Protein AF-A0A968CNK6-F1 (afdb_monomer)

Solvent-accessible surface area (backbone atoms only — not comparable to full-atom values): 4692 Å² total; per-residue (Å²): 113,71,69,62,55,51,51,54,51,51,52,52,53,50,51,51,52,48,51,51,51,58,69,68,55,87,65,82,76,69,64,37,80,35,58,57,61,68,53,52,52,53,56,46,63,72,46,44,64,67,32,57,78,67,78,50,87,83,88,83,89,72,70,95,80,65,69,67,40,80,38,56,94,124

Mean predicted aligned error: 7.32 Å

Sequence (74 aa):
MQLAEMAQATDRAAALARRLLTFSRQQEPSRRPTKLGPLTEEVLGLIRPMLSQRELALEMHVDDDLPEIRADPT

Structure (mmCIF, N/CA/C/O backbone):
data_AF-A0A968CNK6-F1
#
_entry.id   AF-A0A968CNK6-F1
#
loop_
_atom_site.group_PDB
_atom_site.id
_atom_site.type_symbol
_atom_site.label_atom_id
_atom_site.label_alt_id
_atom_site.label_comp_id
_atom_site.label_asym_id
_atom_site.label_entity_id
_atom_site.label_seq_id
_atom_site.pdbx_PDB_ins_code
_atom_site.Cartn_x
_atom_site.Cartn_y
_atom_site.Cartn_z
_atom_site.occupancy
_atom_site.B_iso_or_equiv
_atom_site.auth_seq_id
_atom_site.auth_comp_id
_atom_site.auth_asym_id
_atom_site.auth_atom_id
_atom_site.pdbx_PDB_model_num
ATOM 1 N N . MET A 1 1 ? -17.235 4.189 26.754 1.00 62.66 1 MET A N 1
ATOM 2 C CA . MET A 1 1 ? -16.851 5.402 25.996 1.00 62.66 1 MET A CA 1
ATOM 3 C C . MET A 1 1 ? -15.383 5.776 26.199 1.00 62.66 1 MET A C 1
ATOM 5 O O . MET A 1 1 ? -14.661 5.758 25.218 1.00 62.66 1 MET A O 1
ATOM 9 N N . GLN A 1 2 ? -14.902 5.997 27.431 1.00 76.88 2 GLN A N 1
ATOM 10 C CA . GLN A 1 2 ? -13.535 6.505 27.689 1.00 76.88 2 GLN A CA 1
ATOM 11 C C . GLN A 1 2 ? -12.378 5.634 27.150 1.00 76.88 2 GLN A C 1
ATOM 13 O O . GLN A 1 2 ? -11.413 6.170 26.618 1.00 76.88 2 GLN A O 1
ATOM 18 N N . LEU A 1 3 ? -12.471 4.299 27.221 1.00 87.50 3 LEU A N 1
ATOM 19 C CA . LEU A 1 3 ? -11.391 3.415 26.748 1.00 87.50 3 LEU A CA 1
ATOM 20 C C . LEU A 1 3 ? -11.171 3.502 25.223 1.00 87.50 3 LEU A C 1
ATOM 22 O O . LEU A 1 3 ? -10.036 3.471 24.757 1.00 87.50 3 LEU A O 1
ATOM 26 N N . ALA A 1 4 ? -12.253 3.655 24.451 1.00 89.88 4 ALA A N 1
ATOM 27 C CA . ALA A 1 4 ? -12.186 3.782 22.994 1.00 89.88 4 ALA A CA 1
ATOM 28 C C . ALA A 1 4 ? -11.570 5.125 22.569 1.00 89.88 4 ALA A C 1
ATOM 30 O O . ALA A 1 4 ? -10.775 5.175 21.633 1.00 89.88 4 ALA A O 1
ATOM 31 N N . GLU A 1 5 ? -11.884 6.204 23.289 1.00 90.38 5 GLU A N 1
ATOM 32 C CA . GLU A 1 5 ? -11.292 7.526 23.058 1.00 90.38 5 GLU A CA 1
ATOM 33 C C . GLU A 1 5 ? -9.794 7.542 23.381 1.00 90.38 5 GLU A C 1
ATOM 35 O O . GLU A 1 5 ? -9.003 8.088 22.608 1.00 90.38 5 GLU A O 1
ATOM 40 N N . MET A 1 6 ? -9.388 6.889 24.478 1.00 92.12 6 MET A N 1
ATOM 41 C CA . MET A 1 6 ? -7.975 6.725 24.828 1.00 92.12 6 MET A CA 1
ATOM 42 C C . MET A 1 6 ? -7.221 5.924 23.763 1.00 92.12 6 MET A C 1
ATOM 44 O O . MET A 1 6 ? -6.170 6.376 23.315 1.00 92.12 6 MET A O 1
ATOM 48 N N . ALA A 1 7 ? -7.778 4.797 23.303 1.00 93.44 7 ALA A N 1
ATOM 49 C CA . ALA A 1 7 ? -7.181 3.986 22.241 1.00 93.44 7 ALA A CA 1
ATOM 50 C C . ALA A 1 7 ? -6.995 4.791 20.941 1.00 93.44 7 ALA A C 1
ATOM 52 O O . ALA A 1 7 ? -5.915 4.808 20.347 1.00 93.44 7 ALA A O 1
ATOM 53 N N . GLN A 1 8 ? -8.016 5.550 20.541 1.00 93.69 8 GLN A N 1
ATOM 54 C CA . GLN A 1 8 ? -7.943 6.376 19.341 1.00 93.69 8 GLN A CA 1
ATOM 55 C C . GLN A 1 8 ? -6.908 7.507 19.476 1.00 93.69 8 GLN A C 1
ATOM 57 O O . GLN A 1 8 ? -6.216 7.845 18.513 1.00 93.69 8 GLN A O 1
ATOM 62 N N . ALA A 1 9 ? -6.782 8.108 20.663 1.00 92.06 9 ALA A N 1
ATOM 63 C CA . ALA A 1 9 ? -5.765 9.119 20.933 1.00 92.06 9 ALA A CA 1
ATOM 64 C C . ALA A 1 9 ? -4.346 8.535 20.866 1.00 92.06 9 ALA A C 1
ATOM 66 O O . ALA A 1 9 ? -3.468 9.147 20.249 1.00 92.06 9 ALA A O 1
ATOM 67 N N . THR A 1 10 ? -4.131 7.339 21.424 1.00 95.12 10 THR A N 1
ATOM 68 C CA . THR A 1 10 ? -2.841 6.644 21.341 1.00 95.12 10 THR A CA 1
ATOM 69 C C . THR A 1 10 ? -2.488 6.247 19.910 1.00 95.12 10 THR A C 1
ATOM 71 O O . THR A 1 10 ? -1.344 6.442 19.502 1.00 95.12 10 THR A O 1
ATOM 74 N N . ASP A 1 11 ? -3.460 5.800 19.108 1.00 95.06 11 ASP A N 1
ATOM 75 C CA . ASP A 1 11 ? -3.237 5.458 17.698 1.00 95.06 11 ASP A CA 1
ATOM 76 C C . ASP A 1 11 ? -2.786 6.667 16.880 1.00 95.06 11 ASP A C 1
ATOM 78 O O . ASP A 1 11 ? -1.836 6.577 16.096 1.00 95.06 11 ASP A O 1
ATOM 82 N N . ARG A 1 12 ? -3.415 7.829 17.098 1.00 93.19 12 ARG A N 1
ATOM 83 C CA . ARG A 1 12 ? -3.018 9.082 16.440 1.00 93.19 12 ARG A CA 1
ATOM 84 C C . ARG A 1 12 ? -1.610 9.515 16.839 1.00 93.19 12 ARG A C 1
ATOM 86 O O . ARG A 1 12 ? -0.820 9.867 15.963 1.00 93.19 12 ARG A O 1
ATOM 93 N N . ALA A 1 13 ? -1.282 9.473 18.131 1.00 94.06 13 ALA A N 1
ATOM 94 C CA . ALA A 1 13 ? 0.050 9.826 18.621 1.00 94.06 13 ALA A CA 1
ATOM 95 C C . ALA A 1 13 ? 1.128 8.900 18.034 1.00 94.06 13 ALA A C 1
ATOM 97 O O . ALA A 1 13 ? 2.146 9.367 17.523 1.00 94.06 13 ALA A O 1
ATOM 98 N N . ALA A 1 14 ? 0.867 7.592 18.020 1.00 94.19 14 ALA A N 1
ATOM 99 C CA . ALA A 1 14 ? 1.762 6.606 17.433 1.00 94.19 14 ALA A CA 1
ATOM 100 C C . ALA A 1 14 ? 1.915 6.798 15.914 1.00 94.19 14 ALA A C 1
ATOM 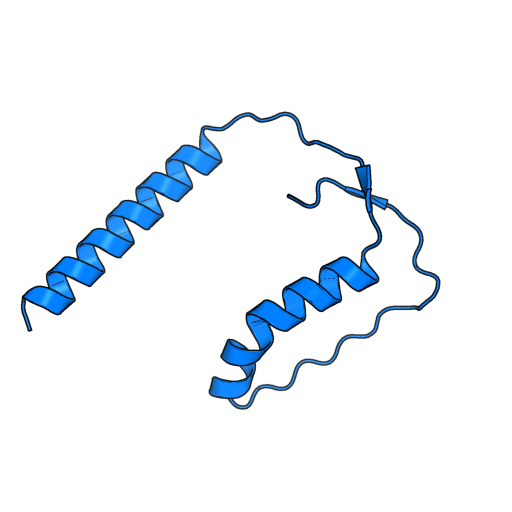102 O O . ALA A 1 14 ? 3.018 6.678 15.381 1.00 94.19 14 ALA A O 1
ATOM 103 N N . ALA A 1 15 ? 0.834 7.137 15.203 1.00 94.12 15 ALA A N 1
ATOM 104 C CA . ALA A 1 15 ? 0.886 7.454 13.779 1.00 94.12 15 ALA A CA 1
ATOM 105 C C . ALA A 1 15 ? 1.739 8.702 13.493 1.00 94.12 15 ALA A C 1
ATOM 107 O O . ALA A 1 15 ? 2.527 8.691 12.547 1.00 94.12 15 ALA A O 1
ATOM 108 N N . LEU A 1 16 ? 1.630 9.750 14.318 1.00 93.88 16 LEU A N 1
ATOM 109 C CA . LEU A 1 16 ? 2.453 10.955 14.189 1.00 93.88 16 LEU A CA 1
ATOM 110 C C . LEU A 1 16 ? 3.936 10.660 14.454 1.00 93.88 16 LEU A C 1
ATOM 112 O O . LEU A 1 16 ? 4.783 11.044 13.650 1.00 93.88 16 LEU A O 1
ATOM 116 N N . ALA A 1 17 ? 4.246 9.929 15.528 1.00 94.06 17 ALA A N 1
ATOM 117 C CA . ALA A 1 17 ? 5.613 9.524 15.849 1.00 94.06 17 ALA A CA 1
ATOM 118 C C . ALA A 1 17 ? 6.238 8.687 14.721 1.00 94.06 17 ALA A C 1
ATOM 120 O O . ALA A 1 17 ? 7.358 8.965 14.300 1.00 94.06 17 ALA A O 1
ATOM 121 N N . ARG A 1 18 ? 5.493 7.719 14.162 1.00 93.00 18 ARG A N 1
ATOM 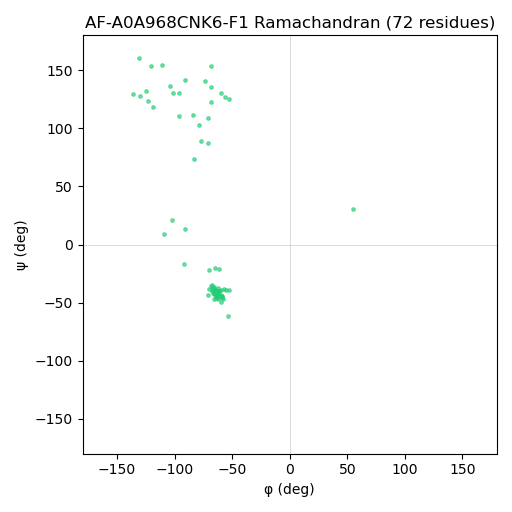122 C CA . ARG A 1 18 ? 5.938 6.939 12.995 1.00 93.00 18 ARG A CA 1
ATOM 123 C C . ARG A 1 18 ? 6.249 7.830 11.796 1.00 93.00 18 ARG A C 1
ATOM 125 O O . ARG A 1 18 ? 7.315 7.680 11.220 1.00 93.00 18 ARG A O 1
ATOM 132 N N . ARG A 1 19 ? 5.377 8.787 11.456 1.00 89.94 19 ARG A N 1
ATOM 133 C CA . ARG A 1 19 ? 5.614 9.727 10.342 1.00 89.94 19 ARG A CA 1
ATOM 134 C C . ARG A 1 19 ? 6.878 10.564 10.545 1.00 89.94 19 ARG A C 1
ATOM 136 O O . ARG A 1 19 ? 7.648 10.715 9.603 1.00 89.94 19 ARG A O 1
ATOM 143 N N . LEU A 1 20 ? 7.106 11.072 11.759 1.00 91.62 20 LEU A N 1
ATOM 144 C CA . LEU A 1 20 ? 8.318 11.830 12.091 1.00 91.62 20 LEU A CA 1
ATOM 145 C C . LEU A 1 20 ? 9.580 10.969 11.965 1.00 91.62 20 LEU A C 1
ATOM 147 O O . LEU A 1 20 ? 10.561 11.415 11.378 1.00 91.62 20 LEU A O 1
ATOM 151 N N . LEU A 1 21 ? 9.547 9.730 12.464 1.00 89.38 21 LEU A N 1
ATOM 152 C CA . LEU A 1 21 ? 10.665 8.793 12.335 1.00 89.38 21 LEU A CA 1
ATOM 153 C C . LEU A 1 21 ? 10.922 8.407 10.875 1.00 89.38 21 LEU A C 1
ATOM 155 O O . LEU A 1 21 ? 12.075 8.394 10.456 1.00 89.38 21 LEU A O 1
ATOM 159 N N . THR A 1 22 ? 9.871 8.147 10.090 1.00 86.19 22 THR A N 1
ATOM 160 C CA . THR A 1 22 ? 9.980 7.897 8.645 1.00 86.19 22 THR A CA 1
ATOM 161 C C . THR A 1 22 ? 10.623 9.085 7.934 1.00 86.19 22 THR A C 1
ATOM 163 O O . THR A 1 22 ? 11.536 8.885 7.145 1.00 86.19 22 THR A O 1
ATOM 166 N N . PHE A 1 23 ? 10.205 10.315 8.246 1.00 83.19 23 PHE A N 1
ATOM 167 C CA . PHE A 1 23 ? 10.775 11.522 7.643 1.00 83.19 23 PHE A CA 1
ATOM 168 C C . PHE A 1 23 ? 12.230 11.769 8.068 1.00 83.19 23 PHE A C 1
ATOM 170 O O . PHE A 1 23 ? 13.061 12.156 7.254 1.00 83.19 23 PHE A O 1
ATOM 177 N N . SER A 1 24 ? 12.558 11.532 9.340 1.00 86.44 24 SER A N 1
ATOM 178 C CA . SER A 1 24 ? 13.917 11.708 9.861 1.00 86.44 24 SER A CA 1
ATOM 179 C C . SER A 1 24 ? 14.901 10.659 9.341 1.00 86.44 24 SER A C 1
ATOM 181 O O . SER A 1 24 ? 16.114 10.877 9.403 1.00 86.44 24 SER A O 1
ATOM 183 N N . ARG A 1 25 ? 14.411 9.502 8.886 1.00 81.50 25 ARG A N 1
ATOM 184 C CA . ARG A 1 25 ? 15.239 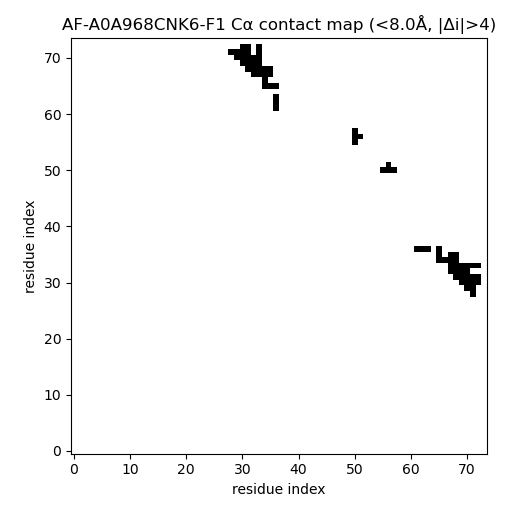8.396 8.412 1.00 81.50 25 ARG A CA 1
ATOM 185 C C . ARG A 1 25 ? 15.756 8.714 7.007 1.00 81.50 25 ARG A C 1
ATOM 187 O O . ARG A 1 25 ? 15.147 8.350 6.010 1.00 81.50 25 ARG A O 1
ATOM 194 N N . GLN A 1 26 ? 16.916 9.367 6.939 1.00 67.88 26 GLN A N 1
ATOM 195 C CA . GLN A 1 26 ? 17.718 9.459 5.717 1.00 67.88 26 GLN A CA 1
ATOM 196 C C . GLN A 1 26 ? 18.330 8.085 5.428 1.00 67.88 26 GLN A C 1
ATOM 198 O O . GLN A 1 26 ? 19.420 7.769 5.900 1.00 67.88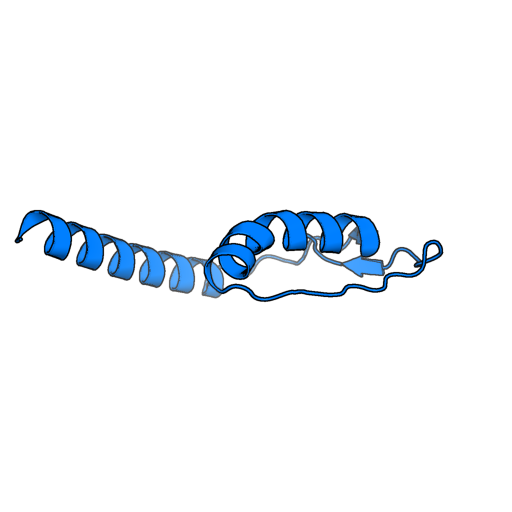 26 GLN A O 1
ATOM 203 N N . GLN A 1 27 ? 17.597 7.238 4.710 1.00 78.56 27 GLN A N 1
ATOM 204 C CA . G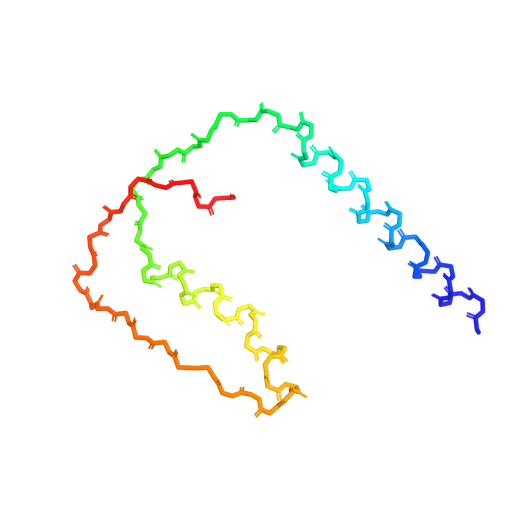LN A 1 27 ? 18.132 5.992 4.174 1.00 78.56 27 GLN A CA 1
ATOM 205 C C . GLN A 1 27 ? 18.391 6.139 2.685 1.00 78.56 27 GLN A C 1
ATOM 207 O O . GLN A 1 27 ? 17.576 6.694 1.951 1.00 78.56 27 GLN A O 1
ATOM 212 N N . GLU A 1 28 ? 19.543 5.640 2.257 1.00 82.94 28 GLU A N 1
ATOM 213 C CA . GLU A 1 28 ? 19.872 5.569 0.845 1.00 82.94 28 GLU A CA 1
ATOM 214 C C . GLU A 1 28 ? 18.955 4.530 0.175 1.00 82.94 28 GLU A C 1
ATOM 216 O O . GLU A 1 28 ? 18.917 3.385 0.639 1.00 82.94 28 GLU A O 1
ATOM 221 N N . PRO A 1 29 ? 18.183 4.904 -0.865 1.00 85.81 29 PRO A N 1
ATOM 222 C CA . PRO A 1 29 ? 17.230 3.992 -1.488 1.00 85.81 29 P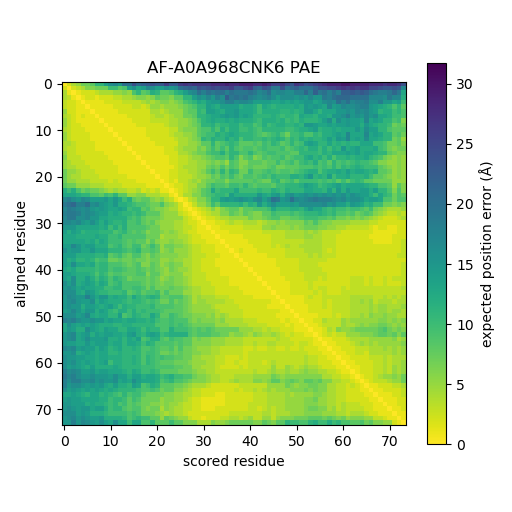RO A CA 1
ATOM 223 C C . PRO A 1 29 ? 17.920 2.749 -2.057 1.00 85.81 29 PRO A C 1
ATOM 225 O O . PRO A 1 29 ? 18.865 2.856 -2.846 1.00 85.81 29 PRO A O 1
ATOM 228 N N . SER A 1 30 ? 17.413 1.562 -1.730 1.00 90.06 30 SER A N 1
ATOM 229 C CA . SER A 1 30 ? 17.944 0.287 -2.217 1.00 90.06 30 SER A CA 1
ATOM 230 C C . SER A 1 30 ? 17.384 -0.041 -3.603 1.00 90.06 30 SER A C 1
ATOM 232 O O . SER A 1 30 ? 16.518 -0.896 -3.788 1.00 90.06 30 SER A O 1
ATOM 234 N N . ARG A 1 31 ? 17.869 0.683 -4.620 1.00 92.31 31 ARG A N 1
ATOM 235 C CA . ARG A 1 31 ? 17.361 0.552 -5.993 1.00 92.31 31 ARG A CA 1
ATOM 236 C C . ARG A 1 31 ? 17.776 -0.766 -6.644 1.00 92.31 31 ARG A C 1
ATOM 238 O O . ARG A 1 31 ? 18.921 -0.905 -7.097 1.00 92.31 31 ARG A O 1
ATOM 245 N N . ARG A 1 32 ? 16.811 -1.664 -6.828 1.00 94.44 32 ARG A N 1
ATOM 246 C CA . ARG A 1 32 ? 16.957 -2.962 -7.499 1.00 94.44 32 ARG A CA 1
ATOM 247 C C . ARG A 1 32 ? 16.026 -3.094 -8.714 1.00 94.44 32 ARG A C 1
ATOM 249 O O . ARG A 1 32 ? 14.995 -2.418 -8.757 1.00 94.44 32 ARG A O 1
ATOM 256 N N . PRO A 1 33 ? 16.380 -3.921 -9.717 1.00 96.38 33 PRO A N 1
ATOM 257 C CA . PRO A 1 33 ? 15.444 -4.309 -10.769 1.00 96.38 33 PRO A CA 1
ATOM 258 C C . PRO A 1 33 ? 14.154 -4.856 -10.148 1.00 96.38 33 PRO A C 1
ATOM 260 O O . PRO A 1 33 ? 14.201 -5.712 -9.265 1.00 96.38 33 PRO A O 1
ATOM 263 N N . THR A 1 34 ? 13.021 -4.282 -10.537 1.00 95.50 34 THR A N 1
ATOM 264 C CA . THR A 1 34 ? 11.710 -4.527 -9.934 1.00 95.50 34 THR A CA 1
ATOM 265 C C . THR A 1 34 ? 10.677 -4.698 -11.038 1.00 95.50 34 THR A C 1
ATOM 267 O O . THR A 1 34 ? 10.575 -3.854 -11.932 1.00 95.50 34 THR A O 1
ATOM 270 N N . LYS A 1 35 ? 9.892 -5.776 -10.956 1.00 94.50 35 LYS A N 1
ATOM 271 C CA . LYS A 1 35 ? 8.746 -6.024 -11.836 1.00 94.50 35 LYS A CA 1
ATOM 272 C C . LYS A 1 35 ? 7.527 -5.292 -11.290 1.00 94.50 35 LYS A C 1
ATOM 274 O O . LYS A 1 35 ? 7.015 -5.663 -10.236 1.00 94.50 35 LYS A O 1
ATOM 279 N N . LEU A 1 36 ? 7.077 -4.258 -11.997 1.00 92.94 36 LEU A N 1
ATOM 280 C CA . LEU A 1 36 ? 5.953 -3.444 -11.537 1.00 92.94 36 LEU A CA 1
ATOM 281 C C . LEU A 1 36 ? 4.637 -4.216 -11.494 1.00 92.94 36 LEU A C 1
ATOM 283 O O . LEU A 1 36 ? 3.920 -4.046 -10.521 1.00 92.94 36 LEU A O 1
ATOM 287 N N . GLY A 1 37 ? 4.350 -5.082 -12.472 1.00 93.50 37 GLY A N 1
ATOM 288 C CA . GLY A 1 37 ? 3.079 -5.815 -12.523 1.00 93.50 37 GLY A CA 1
ATOM 289 C C . GLY A 1 37 ? 2.767 -6.584 -11.233 1.00 93.50 37 GLY A C 1
ATOM 290 O O . GLY A 1 37 ? 1.832 -6.202 -10.525 1.00 93.50 37 GLY A O 1
ATOM 291 N N . PRO A 1 38 ? 3.604 -7.562 -10.837 1.00 92.62 38 PRO A N 1
ATOM 292 C CA . PRO A 1 38 ? 3.409 -8.302 -9.590 1.00 92.62 38 PRO A CA 1
ATOM 293 C C . PRO A 1 38 ? 3.362 -7.404 -8.344 1.00 92.62 38 PRO A C 1
ATOM 295 O O . PRO A 1 38 ? 2.553 -7.633 -7.449 1.00 92.62 38 PRO A O 1
ATOM 298 N N . LEU A 1 39 ? 4.192 -6.353 -8.293 1.00 93.19 39 LEU A N 1
ATOM 299 C CA . LEU A 1 39 ? 4.196 -5.401 -7.177 1.00 93.19 39 LEU A CA 1
ATOM 300 C C . LEU A 1 39 ? 2.863 -4.641 -7.079 1.00 93.19 39 LEU A C 1
ATOM 302 O O . LEU A 1 39 ? 2.310 -4.484 -5.992 1.00 93.19 39 LEU A O 1
ATOM 306 N N . THR A 1 40 ? 2.328 -4.171 -8.206 1.00 92.56 40 THR A N 1
ATOM 307 C CA . THR A 1 40 ? 1.040 -3.471 -8.242 1.00 92.56 40 THR A CA 1
ATOM 308 C C . THR A 1 40 ? -0.125 -4.393 -7.896 1.00 92.56 40 THR A C 1
ATOM 310 O O . THR A 1 40 ? -1.015 -3.976 -7.158 1.00 92.56 40 THR A O 1
ATOM 313 N N . GLU A 1 41 ? -0.100 -5.654 -8.335 1.00 92.56 41 GLU A N 1
ATOM 314 C CA . GLU A 1 41 ? -1.103 -6.660 -7.966 1.00 92.56 41 GLU A CA 1
ATOM 315 C C . GLU A 1 41 ? -1.119 -6.937 -6.458 1.00 92.56 41 GLU A C 1
ATOM 317 O O . GLU A 1 41 ? -2.192 -6.980 -5.849 1.00 92.56 41 GLU A O 1
ATOM 322 N N . GLU A 1 42 ? 0.057 -7.065 -5.836 1.00 92.50 42 GLU A N 1
ATOM 323 C CA . GLU A 1 42 ? 0.189 -7.253 -4.389 1.00 92.50 42 GLU A CA 1
ATOM 324 C C . GLU A 1 42 ? -0.426 -6.074 -3.622 1.00 92.50 42 GLU A C 1
ATOM 326 O O . GLU A 1 42 ? -1.274 -6.262 -2.744 1.00 92.50 42 GLU A O 1
ATOM 331 N N . VAL A 1 43 ? -0.069 -4.844 -4.006 1.00 92.75 43 VAL A N 1
ATOM 332 C CA . VAL A 1 43 ? -0.606 -3.621 -3.393 1.00 92.75 43 VAL A CA 1
ATOM 333 C C . VAL A 1 43 ? -2.120 -3.515 -3.592 1.00 92.75 43 VAL A C 1
ATOM 335 O O . VAL A 1 43 ? -2.841 -3.153 -2.656 1.00 92.75 43 VAL A O 1
ATOM 338 N N . LEU A 1 44 ? -2.634 -3.874 -4.773 1.00 92.69 44 LEU A N 1
ATOM 339 C CA . LEU A 1 44 ? -4.074 -3.921 -5.019 1.00 92.69 44 LEU A CA 1
ATOM 340 C C . LEU A 1 44 ? -4.783 -4.930 -4.114 1.00 92.69 44 LEU A C 1
ATOM 342 O O . LEU A 1 44 ? -5.858 -4.626 -3.593 1.00 92.69 44 LEU A O 1
ATOM 346 N N . GLY A 1 45 ? -4.175 -6.094 -3.876 1.00 91.62 45 GLY A N 1
ATOM 347 C CA . GLY A 1 45 ? -4.674 -7.092 -2.932 1.00 91.62 45 GLY A CA 1
ATOM 348 C C . GLY A 1 45 ? -4.881 -6.525 -1.524 1.00 91.62 45 GLY A C 1
ATOM 349 O O . GLY A 1 45 ? -5.903 -6.807 -0.896 1.00 91.62 45 GLY A O 1
ATOM 350 N N . LEU A 1 46 ? -3.972 -5.660 -1.062 1.00 92.94 46 LEU A N 1
ATOM 351 C CA . LEU A 1 46 ? -4.055 -5.018 0.255 1.00 92.94 46 LEU A CA 1
ATOM 352 C C . LEU A 1 46 ? -5.205 -4.008 0.361 1.00 92.94 46 LEU A C 1
ATOM 354 O O . LEU A 1 46 ? -5.824 -3.888 1.419 1.00 92.94 46 LEU A O 1
ATOM 358 N N . ILE A 1 47 ? -5.507 -3.275 -0.715 1.00 93.88 47 ILE A N 1
ATOM 359 C CA . ILE A 1 47 ? -6.542 -2.227 -0.695 1.00 93.88 47 ILE A CA 1
ATOM 360 C C . ILE A 1 47 ? -7.930 -2.726 -1.113 1.00 93.88 47 ILE A C 1
ATOM 362 O O . ILE A 1 47 ? -8.932 -2.077 -0.805 1.00 93.88 47 ILE A O 1
ATOM 366 N N . ARG A 1 48 ? -8.025 -3.894 -1.761 1.00 91.19 48 ARG A N 1
ATOM 367 C CA . ARG A 1 48 ? -9.286 -4.487 -2.238 1.00 91.19 48 ARG A CA 1
ATOM 368 C C . ARG A 1 48 ? -10.381 -4.608 -1.165 1.00 91.19 48 ARG A C 1
ATOM 370 O O . ARG A 1 48 ? -11.536 -4.316 -1.495 1.00 91.19 48 ARG A O 1
ATOM 377 N N . PRO A 1 49 ? -10.083 -4.957 0.105 1.00 91.00 49 PRO A N 1
ATOM 378 C CA . PRO A 1 49 ? -11.095 -4.965 1.162 1.00 91.00 49 PRO A CA 1
ATOM 379 C C . PRO A 1 49 ? -11.714 -3.582 1.404 1.00 91.00 49 PRO A C 1
ATOM 381 O O . PRO A 1 49 ? -12.929 -3.474 1.557 1.00 91.00 49 PRO A O 1
ATOM 384 N N . MET A 1 50 ? -10.904 -2.517 1.375 1.00 92.06 50 MET A N 1
ATOM 385 C CA . MET A 1 50 ? -11.377 -1.141 1.581 1.00 92.06 50 MET A CA 1
ATOM 386 C C . MET A 1 50 ? -12.270 -0.657 0.434 1.00 92.06 50 MET A C 1
ATOM 388 O O . MET A 1 50 ? -13.219 0.090 0.664 1.00 92.06 50 MET A O 1
ATOM 392 N N . LEU A 1 51 ? -11.978 -1.087 -0.797 1.00 92.44 51 LEU A N 1
ATOM 393 C CA . LEU A 1 51 ? -12.784 -0.774 -1.981 1.00 92.44 51 LEU A CA 1
ATOM 394 C C . LEU A 1 51 ? -14.126 -1.516 -1.957 1.00 92.44 51 LEU A C 1
ATOM 396 O O . LEU A 1 51 ? -15.172 -0.911 -2.187 1.00 92.44 51 LEU A O 1
ATOM 400 N N . SER A 1 52 ? -14.102 -2.800 -1.583 1.00 88.94 52 SER A N 1
ATOM 401 C CA . SER A 1 52 ? -15.299 -3.651 -1.503 1.00 88.94 52 SER A CA 1
ATOM 402 C C . SER A 1 52 ? -16.308 -3.132 -0.474 1.00 88.94 52 SER A C 1
ATOM 404 O O . SER A 1 52 ? -17.506 -3.143 -0.729 1.00 88.94 52 SER A O 1
ATOM 406 N N . GLN A 1 53 ? -15.834 -2.598 0.659 1.00 92.69 53 GLN A N 1
ATOM 407 C CA . GLN A 1 53 ? -16.680 -1.956 1.679 1.00 92.69 53 GLN A CA 1
ATOM 408 C C . GLN A 1 53 ? -17.442 -0.723 1.174 1.00 92.69 53 GLN A C 1
ATOM 410 O O . GLN A 1 53 ? -18.408 -0.304 1.806 1.00 92.69 53 GLN A O 1
ATOM 415 N N . ARG A 1 54 ? -16.982 -0.110 0.079 1.00 93.62 54 ARG A N 1
ATOM 416 C CA . ARG A 1 54 ? -17.562 1.102 -0.510 1.00 93.62 54 ARG A CA 1
ATOM 417 C C . ARG A 1 54 ? -18.274 0.835 -1.834 1.00 93.62 54 ARG A C 1
ATOM 419 O O . ARG A 1 54 ? -18.616 1.796 -2.513 1.00 93.62 54 ARG A O 1
ATOM 426 N N . GLU A 1 55 ? -18.445 -0.436 -2.206 1.00 93.00 55 GLU A N 1
ATOM 427 C CA . GLU A 1 55 ? -19.033 -0.851 -3.488 1.00 93.00 55 GLU A CA 1
ATOM 428 C C . GLU A 1 55 ? -18.304 -0.242 -4.704 1.00 93.00 55 GLU A C 1
ATOM 430 O O . GLU A 1 55 ? -18.895 0.015 -5.750 1.00 93.00 55 GLU A O 1
ATOM 435 N N . LEU A 1 56 ? -16.994 -0.001 -4.570 1.00 93.88 56 LEU A N 1
ATOM 436 C CA . LEU A 1 56 ? -16.161 0.557 -5.633 1.00 93.88 56 LEU A CA 1
ATOM 437 C C . LEU A 1 56 ? -15.452 -0.562 -6.398 1.00 93.88 56 LEU A C 1
ATOM 439 O O . LEU A 1 56 ? -14.784 -1.410 -5.802 1.00 93.88 56 LEU A O 1
ATOM 443 N N . ALA A 1 57 ? -15.546 -0.516 -7.726 1.00 87.56 57 ALA A N 1
ATOM 444 C CA . ALA A 1 57 ? -14.736 -1.334 -8.619 1.00 87.56 57 ALA A CA 1
ATOM 445 C C . ALA A 1 57 ? -13.447 -0.591 -8.999 1.00 87.56 57 ALA A C 1
ATOM 447 O O . ALA A 1 57 ? -13.458 0.621 -9.218 1.00 87.56 57 ALA A O 1
ATOM 448 N N . LEU A 1 58 ? -12.340 -1.327 -9.079 1.00 90.19 58 LEU A N 1
ATOM 449 C CA . LEU A 1 58 ? -11.065 -0.836 -9.589 1.00 90.19 58 LEU A CA 1
ATOM 450 C C . LEU A 1 58 ? -10.642 -1.733 -10.747 1.00 90.19 58 LEU A C 1
ATOM 452 O O . LEU A 1 58 ? -10.522 -2.946 -10.579 1.00 90.19 58 LEU A O 1
ATOM 456 N N . GLU A 1 59 ? -10.426 -1.120 -11.904 1.00 91.12 59 GLU A N 1
ATOM 457 C CA . GLU A 1 59 ? -9.884 -1.775 -13.088 1.00 91.12 59 GLU A CA 1
ATOM 458 C C . GLU A 1 59 ? -8.403 -1.431 -13.209 1.00 91.12 59 GLU A C 1
ATOM 460 O O . GLU A 1 59 ? -8.012 -0.265 -13.120 1.00 91.12 59 GLU A O 1
ATOM 465 N N . MET A 1 60 ? -7.577 -2.453 -13.405 1.00 89.25 60 MET A N 1
ATOM 466 C CA . MET A 1 60 ? -6.149 -2.300 -13.632 1.00 89.25 60 MET A CA 1
ATOM 467 C C . MET A 1 60 ? -5.787 -3.002 -14.934 1.00 89.25 60 MET A C 1
ATOM 469 O O . MET A 1 60 ? -6.168 -4.149 -15.147 1.00 89.25 60 MET A O 1
ATOM 473 N N . HIS A 1 61 ? -5.031 -2.300 -15.769 1.00 91.62 61 HIS A N 1
ATOM 474 C CA . HIS A 1 61 ? -4.472 -2.826 -17.003 1.00 91.62 61 HIS A CA 1
ATOM 475 C C . HIS A 1 61 ? -2.952 -2.734 -16.889 1.00 91.62 61 HIS A C 1
ATOM 477 O O . HIS A 1 61 ? -2.412 -1.642 -16.704 1.00 91.62 61 HIS A O 1
ATOM 483 N N . VAL A 1 62 ? -2.289 -3.884 -16.934 1.00 89.56 62 VAL A N 1
ATOM 484 C CA . VAL A 1 62 ? -0.831 -4.018 -16.908 1.00 89.56 62 VAL A CA 1
ATOM 485 C C . VAL A 1 62 ? -0.465 -4.924 -18.070 1.00 89.56 62 VAL A C 1
ATOM 487 O O . VAL A 1 62 ? -1.047 -6.000 -18.188 1.00 89.56 62 VAL A O 1
ATOM 490 N N . ASP A 1 63 ? 0.465 -4.494 -18.919 1.00 92.31 63 ASP A N 1
ATOM 491 C CA . ASP A 1 63 ? 0.927 -5.337 -20.019 1.00 92.31 63 ASP A CA 1
ATOM 492 C C . ASP A 1 63 ? 1.827 -6.469 -19.489 1.00 92.31 63 ASP A C 1
ATOM 494 O O . ASP A 1 63 ? 2.652 -6.280 -18.588 1.00 92.31 63 ASP A O 1
ATOM 498 N N . ASP A 1 64 ? 1.686 -7.667 -20.058 1.00 86.56 64 ASP A N 1
ATOM 499 C CA . ASP A 1 64 ? 2.442 -8.851 -19.625 1.00 86.56 64 ASP A CA 1
ATOM 500 C C . ASP A 1 64 ? 3.959 -8.717 -19.868 1.00 86.56 64 ASP A C 1
ATOM 502 O O . ASP A 1 64 ? 4.764 -9.417 -19.247 1.00 86.56 64 ASP A O 1
ATOM 506 N N . ASP A 1 65 ? 4.368 -7.816 -20.765 1.00 90.75 65 ASP A N 1
ATOM 507 C CA . ASP A 1 65 ? 5.748 -7.601 -21.200 1.00 90.75 65 ASP A CA 1
ATOM 508 C C . ASP A 1 65 ? 6.418 -6.373 -20.560 1.00 90.75 65 ASP A C 1
ATOM 510 O O . ASP A 1 65 ? 7.437 -5.883 -21.060 1.00 90.75 65 ASP A O 1
ATOM 514 N N . LEU A 1 66 ? 5.902 -5.901 -19.416 1.00 92.88 66 LEU A N 1
ATOM 515 C CA . LEU A 1 66 ? 6.498 -4.770 -18.708 1.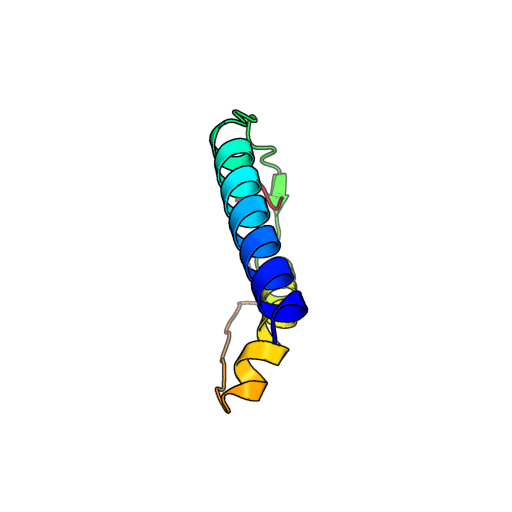00 92.88 66 LEU A CA 1
ATOM 516 C C . LEU A 1 66 ? 7.981 -5.026 -18.372 1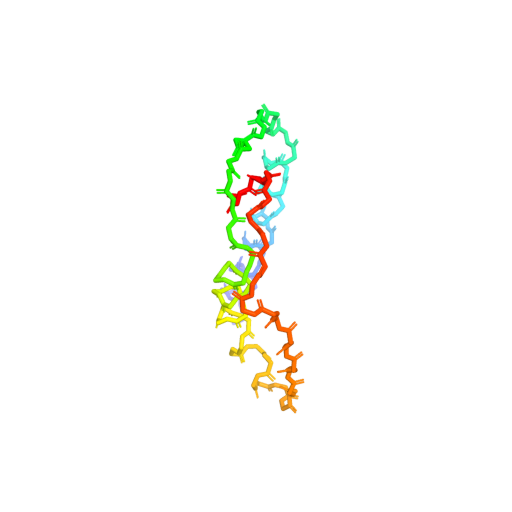.00 92.88 66 LEU A C 1
ATOM 518 O O . LEU A 1 66 ? 8.312 -6.012 -17.698 1.00 92.88 66 LEU A O 1
ATOM 522 N N . PRO A 1 67 ? 8.891 -4.110 -18.754 1.00 93.38 67 PRO A N 1
ATOM 523 C CA . PRO A 1 67 ? 10.294 -4.236 -18.404 1.00 93.38 67 PRO A CA 1
ATOM 524 C C . PRO A 1 67 ? 10.503 -4.045 -16.899 1.00 93.38 67 PRO A C 1
ATOM 526 O O . PRO A 1 67 ? 9.766 -3.329 -16.216 1.00 93.38 67 PRO A O 1
ATOM 529 N N . GLU A 1 68 ? 11.573 -4.639 -16.376 1.00 95.31 68 GLU A N 1
ATOM 530 C CA . GLU A 1 68 ? 12.024 -4.336 -15.021 1.00 95.31 68 GLU A CA 1
ATOM 531 C C . GLU A 1 68 ? 12.567 -2.908 -14.943 1.00 95.31 68 GLU A C 1
ATOM 533 O O . GLU A 1 68 ? 13.371 -2.480 -15.776 1.00 95.31 68 GLU A O 1
ATOM 538 N N . ILE A 1 69 ? 12.178 -2.180 -13.896 1.00 94.88 69 ILE A N 1
ATOM 539 C CA . ILE A 1 69 ? 12.704 -0.841 -13.621 1.00 94.88 69 ILE A CA 1
ATOM 540 C C . ILE A 1 69 ? 13.575 -0.845 -12.370 1.00 94.88 69 ILE A C 1
ATOM 542 O O . ILE A 1 69 ? 13.403 -1.662 -11.467 1.00 94.88 69 ILE A O 1
ATOM 546 N N . ARG A 1 70 ? 14.508 0.105 -12.277 1.00 95.88 70 ARG A N 1
ATOM 547 C CA . ARG A 1 70 ? 15.268 0.319 -11.042 1.00 95.88 70 ARG A CA 1
ATOM 548 C C . ARG A 1 70 ? 14.422 1.108 -10.046 1.00 95.88 70 ARG A C 1
ATOM 550 O O . ARG A 1 70 ? 14.327 2.327 -10.163 1.00 95.88 70 ARG A O 1
ATOM 557 N N . ALA A 1 71 ? 13.869 0.420 -9.055 1.00 93.19 71 ALA A N 1
ATOM 558 C CA . ALA A 1 71 ? 13.051 1.004 -7.997 1.00 93.19 71 ALA A CA 1
ATOM 559 C C . ALA A 1 71 ? 13.519 0.530 -6.616 1.00 93.19 71 ALA A C 1
ATOM 561 O O . ALA A 1 71 ? 14.223 -0.473 -6.502 1.00 93.19 71 ALA A O 1
ATOM 562 N N . ASP A 1 72 ? 13.145 1.272 -5.577 1.00 92.25 72 ASP A N 1
ATOM 563 C CA . ASP A 1 72 ? 13.167 0.771 -4.204 1.00 92.25 72 ASP A CA 1
ATOM 564 C C . ASP A 1 72 ? 11.749 0.268 -3.876 1.00 92.25 72 ASP A C 1
ATOM 566 O O . ASP A 1 72 ? 10.827 1.083 -3.865 1.00 92.25 72 ASP A O 1
ATOM 570 N N . PRO A 1 73 ? 11.532 -1.049 -3.718 1.00 86.44 73 PRO A N 1
ATOM 571 C CA . PRO A 1 73 ? 10.204 -1.613 -3.478 1.00 86.44 73 PRO A CA 1
ATOM 572 C C . PRO A 1 73 ? 9.849 -1.733 -1.984 1.00 86.44 73 PRO A C 1
ATOM 574 O O . PRO A 1 73 ? 8.933 -2.487 -1.661 1.00 86.44 73 PRO A O 1
ATOM 577 N N . THR A 1 74 ? 10.603 -1.093 -1.081 1.00 78.38 74 THR A N 1
ATOM 578 C CA . THR A 1 74 ? 10.405 -1.192 0.380 1.00 78.38 74 THR A CA 1
ATOM 579 C C . THR A 1 74 ? 9.848 0.064 1.032 1.00 78.38 74 THR A C 1
ATOM 581 O O . THR A 1 74 ? 10.019 1.168 0.473 1.00 78.38 74 THR A O 1
#

pLDDT: mean 90.35, std 5.83, range [62.66, 96.38]

Nearest PDB structures (foldseek):
  4jas-assembly1_A-2  TM=7.226E-01  e=3.225E+00  Thermotoga maritima MSB8
  4gcz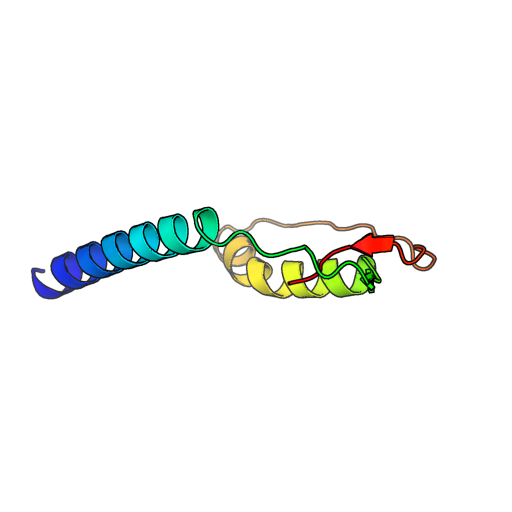-assembly1_A  TM=5.562E-01  e=1.843E+00  Bacillus subtilis subsp. subtilis str. 168
  4gcz-assembly1_B  TM=5.885E-01  e=2.615E+00  Bacillus subtilis subsp. subtilis str. 168

Radius of gyration: 18.09 Å; Cα contacts (8 Å, |Δi|>4): 37; chains: 1; bounding box: 39×21×49 Å

Foldseek 3Di:
DVVVVVVVVVVVVVVVVVVVVVVPDPDDAPWDFDDVPVLVVVVCVVCVVVCVVVVHDDDDDDDPPDGTDGGRSD

Secondary structure (DSSP, 8-state):
-HHHHHHHHHHHHHHHHHHHHHHH--PPP--EEE-HHHHHHHHHHHHHHHHHTTT--------TTPPPEEE---